Protein AF-A0A933HSE9-F1 (afdb_monomer)

Foldseek 3Di:
DDDPPPDDDPPPPPPVVVVVVVVVVVVCVVCVVVVNNVVVDVDDPVVVVVVVVVVVVVVVVVVVVVCVVVVVVVVVPDPPVVVVVVVVVVVVD

Mean predicted aligned error: 11.95 Å

Secondary structure (DSSP, 8-state):
---------TT--SHHHHHHHHHHHHHHHHHHHTT-HHHH-SS-HHHHHHHHHHHHHHHHHHHHHHHHHHHHHHHTT-SSHHHHHHHHHTT--

Solvent-accessible surface area (backbone atoms only — not comparable to full-atom values): 5738 Å² total; per-residue (Å²): 132,87,82,80,80,80,84,73,69,93,82,46,79,46,74,73,38,48,54,50,54,50,53,51,52,52,53,51,46,51,30,49,76,76,71,43,46,70,80,81,40,94,63,55,72,71,55,53,50,52,53,51,51,56,49,48,52,50,51,54,51,51,50,54,49,50,53,54,52,55,58,54,56,59,64,72,77,62,78,66,70,68,58,60,56,57,61,53,57,70,72,76,109

Sequence (93 aa):
MARVYRFYRLDDFSDKGLARLFAAFDLLHDYASDGHLIEATDQRPGEIVGWLEDILFTIEETIREIDAHETRGAAWLNPIITTEIQAKEEMES

Structure (mmCIF, N/CA/C/O backbone):
data_AF-A0A933HSE9-F1
#
_entry.id   AF-A0A933HSE9-F1
#
loop_
_atom_site.group_PDB
_atom_site.id
_atom_site.type_symbol
_atom_site.label_atom_id
_atom_site.label_alt_id
_atom_site.label_comp_id
_atom_site.label_asym_id
_atom_site.label_entity_id
_atom_site.label_seq_id
_atom_site.pdbx_PDB_ins_code
_atom_site.Cartn_x
_atom_site.Cartn_y
_atom_site.Cartn_z
_atom_site.occupancy
_atom_site.B_iso_or_equiv
_atom_site.auth_seq_id
_atom_site.auth_comp_id
_atom_site.auth_asym_id
_atom_site.auth_atom_id
_atom_site.pdbx_PDB_model_num
ATOM 1 N N . MET A 1 1 ? 26.569 -0.973 -14.829 1.00 39.22 1 MET A N 1
ATOM 2 C CA . MET A 1 1 ? 25.913 -0.118 -13.818 1.00 39.22 1 MET A CA 1
ATOM 3 C C . MET A 1 1 ? 25.488 -0.995 -12.656 1.00 39.22 1 MET A C 1
ATOM 5 O O . MET A 1 1 ? 24.803 -1.980 -12.894 1.00 39.22 1 MET A O 1
ATOM 9 N N . ALA A 1 2 ? 25.939 -0.708 -11.435 1.00 39.62 2 ALA A N 1
ATOM 10 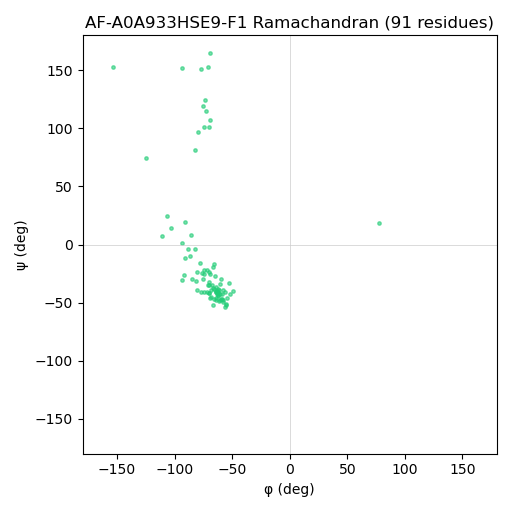C CA . ALA A 1 2 ? 25.504 -1.453 -10.256 1.00 39.62 2 ALA A CA 1
ATOM 11 C C . ALA A 1 2 ? 24.083 -1.007 -9.880 1.00 39.62 2 ALA A C 1
ATOM 13 O O . ALA A 1 2 ? 23.857 0.174 -9.618 1.00 39.62 2 ALA A O 1
ATOM 14 N N . ARG A 1 3 ? 23.123 -1.938 -9.887 1.00 50.12 3 ARG A N 1
ATOM 15 C CA . ARG A 1 3 ? 21.769 -1.704 -9.374 1.00 50.12 3 ARG A CA 1
ATOM 16 C C . ARG A 1 3 ? 21.898 -1.561 -7.857 1.00 50.12 3 ARG A C 1
ATOM 18 O O . ARG A 1 3 ? 22.218 -2.531 -7.174 1.00 50.12 3 ARG A O 1
ATOM 25 N N . VAL A 1 4 ? 21.749 -0.346 -7.337 1.00 47.28 4 VAL A N 1
ATOM 26 C CA . VAL A 1 4 ? 21.750 -0.105 -5.891 1.00 47.28 4 VAL A CA 1
ATOM 27 C C . VAL A 1 4 ? 20.455 -0.694 -5.344 1.00 47.28 4 VAL A C 1
ATOM 29 O O . VAL A 1 4 ? 19.388 -0.104 -5.493 1.00 47.28 4 VAL A O 1
ATOM 32 N N . TYR A 1 5 ? 20.531 -1.879 -4.744 1.00 53.12 5 TYR A N 1
ATOM 33 C CA . TYR A 1 5 ? 19.410 -2.436 -3.998 1.00 53.12 5 TYR A CA 1
ATOM 34 C C . TYR A 1 5 ? 19.305 -1.676 -2.679 1.00 53.12 5 TYR A C 1
ATOM 36 O O . TYR A 1 5 ? 20.094 -1.874 -1.755 1.00 53.12 5 TYR A O 1
ATOM 44 N N . ARG A 1 6 ? 18.358 -0.740 -2.611 1.00 63.88 6 ARG A N 1
ATOM 45 C CA . ARG A 1 6 ? 18.027 -0.050 -1.367 1.00 63.88 6 ARG A CA 1
ATOM 46 C C . ARG A 1 6 ? 17.140 -0.980 -0.549 1.00 63.88 6 ARG A C 1
ATOM 48 O O . ARG A 1 6 ? 15.944 -1.073 -0.791 1.00 63.88 6 ARG A O 1
ATOM 55 N N . PHE A 1 7 ? 17.750 -1.706 0.380 1.00 64.94 7 PHE A N 1
ATOM 56 C CA . PHE A 1 7 ? 17.021 -2.559 1.311 1.00 64.94 7 PHE A CA 1
ATOM 57 C C . PHE A 1 7 ? 16.311 -1.679 2.338 1.00 64.94 7 PHE A C 1
ATOM 59 O O . PHE A 1 7 ? 16.955 -0.971 3.116 1.00 64.94 7 PHE A O 1
ATOM 66 N N . TYR A 1 8 ? 14.984 -1.699 2.314 1.00 72.94 8 TYR A N 1
ATOM 67 C CA . TYR A 1 8 ? 14.169 -1.108 3.364 1.00 72.94 8 TYR A CA 1
ATOM 68 C C . TYR A 1 8 ? 13.808 -2.170 4.395 1.00 72.94 8 TYR A C 1
ATOM 70 O O . TYR A 1 8 ? 13.724 -3.360 4.091 1.00 72.94 8 TYR A O 1
ATOM 78 N N . ARG A 1 9 ? 13.604 -1.717 5.629 1.00 82.69 9 ARG A N 1
ATOM 79 C CA . ARG A 1 9 ? 13.029 -2.535 6.687 1.00 82.69 9 ARG A CA 1
ATOM 80 C C . ARG A 1 9 ? 11.538 -2.709 6.416 1.00 82.69 9 ARG A C 1
ATOM 82 O O . ARG A 1 9 ? 10.838 -1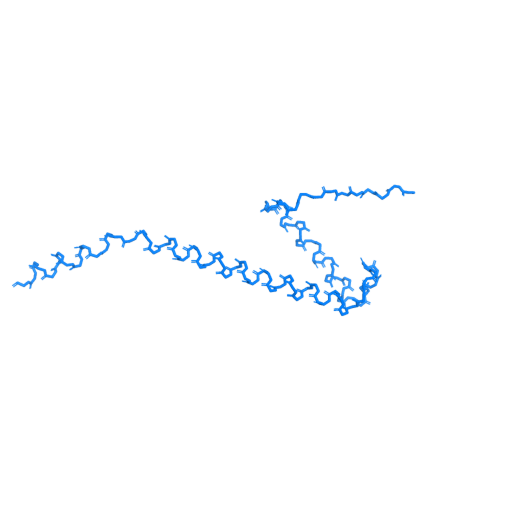.714 6.269 1.00 82.69 9 ARG A O 1
ATOM 89 N N . LEU A 1 10 ? 11.082 -3.958 6.346 1.00 83.94 10 LEU A N 1
ATOM 90 C CA . LEU A 1 10 ? 9.665 -4.293 6.148 1.00 83.94 10 LEU A CA 1
ATOM 91 C C . LEU A 1 10 ? 8.791 -3.886 7.345 1.00 83.94 10 LEU A C 1
ATOM 93 O O . LEU A 1 10 ? 7.587 -3.746 7.198 1.00 83.94 10 LEU A O 1
ATOM 97 N N . ASP A 1 11 ? 9.404 -3.681 8.509 1.00 88.62 11 ASP A N 1
ATOM 98 C CA . ASP A 1 11 ? 8.760 -3.314 9.770 1.00 88.62 11 ASP A CA 1
ATOM 99 C C . ASP A 1 11 ? 8.920 -1.823 10.128 1.00 88.62 11 ASP A C 1
ATOM 101 O O . ASP A 1 11 ? 8.701 -1.420 11.271 1.00 88.62 11 ASP A O 1
ATOM 105 N N . ASP A 1 12 ? 9.332 -0.984 9.173 1.00 93.38 12 ASP A N 1
ATOM 106 C CA . ASP A 1 12 ? 9.422 0.463 9.372 1.00 93.38 12 ASP A CA 1
ATOM 107 C C . ASP A 1 12 ? 8.053 1.125 9.165 1.00 93.38 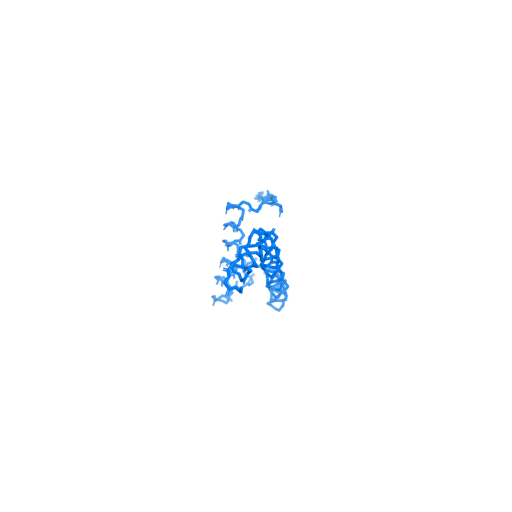12 ASP A C 1
ATOM 109 O O . ASP A 1 12 ? 7.767 1.684 8.108 1.00 93.38 12 ASP A O 1
ATOM 113 N N . PHE A 1 13 ? 7.217 1.075 10.200 1.00 93.56 13 PHE A N 1
ATOM 114 C CA . PHE A 1 13 ? 5.919 1.760 10.251 1.00 93.56 13 PHE A CA 1
ATOM 115 C C . PHE A 1 13 ? 6.008 3.173 10.851 1.00 93.56 13 PHE A C 1
ATOM 117 O O . PHE A 1 13 ? 5.010 3.725 11.304 1.00 93.56 13 PHE A O 1
ATOM 124 N N . SER A 1 14 ? 7.206 3.771 10.883 1.00 95.19 14 SER A N 1
ATOM 125 C CA . SER A 1 14 ? 7.352 5.189 11.230 1.00 95.19 14 SER A CA 1
ATOM 126 C C . SER A 1 14 ? 6.775 6.083 10.129 1.00 95.19 14 SER A C 1
ATOM 128 O O . SER A 1 14 ? 6.652 5.656 8.980 1.00 95.19 14 SER A O 1
ATOM 130 N N . ASP A 1 15 ? 6.542 7.364 10.424 1.00 96.25 15 ASP A N 1
ATOM 131 C CA . ASP A 1 15 ? 6.081 8.354 9.437 1.00 96.25 15 ASP A CA 1
ATOM 132 C C . ASP A 1 15 ? 6.917 8.345 8.148 1.00 96.25 15 ASP A C 1
ATOM 134 O O . ASP A 1 15 ? 6.392 8.419 7.039 1.00 96.25 15 ASP A O 1
ATOM 138 N N . LYS A 1 16 ? 8.244 8.200 8.269 1.00 93.81 16 LYS A N 1
ATOM 139 C CA . LYS A 1 16 ? 9.151 8.134 7.110 1.00 93.81 16 LYS A CA 1
ATOM 140 C C . LYS A 1 16 ? 8.990 6.843 6.318 1.00 93.81 16 LYS A C 1
ATOM 142 O O . LYS A 1 16 ? 9.252 6.829 5.116 1.00 93.81 16 LYS A O 1
ATOM 147 N N . GLY A 1 17 ? 8.699 5.734 6.990 1.00 93.69 17 GLY A N 1
ATOM 148 C CA . GLY A 1 17 ? 8.408 4.454 6.353 1.00 93.69 17 GLY A CA 1
ATOM 149 C C . GL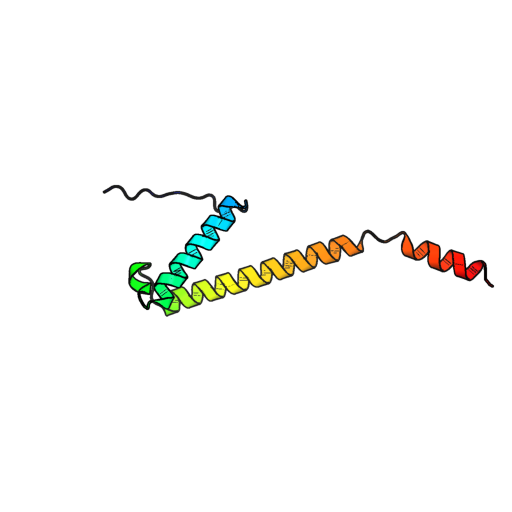Y A 1 17 ? 7.102 4.515 5.568 1.00 93.69 17 GLY A C 1
ATOM 150 O O . GLY A 1 17 ? 7.108 4.279 4.360 1.00 93.69 17 GLY A O 1
ATOM 151 N N . LEU A 1 18 ? 6.028 4.969 6.215 1.00 94.88 18 LEU A N 1
ATOM 152 C CA . LEU A 1 18 ? 4.709 5.125 5.600 1.00 94.88 18 LEU A CA 1
ATOM 153 C C . LEU A 1 18 ? 4.715 6.132 4.442 1.00 94.88 18 LEU A C 1
ATOM 155 O O . LEU A 1 18 ? 4.174 5.838 3.380 1.00 94.88 18 LEU A O 1
ATOM 159 N N . ALA A 1 19 ? 5.412 7.265 4.576 1.00 95.44 19 ALA A N 1
ATOM 160 C CA . ALA A 1 19 ? 5.557 8.233 3.486 1.00 95.44 19 ALA A CA 1
ATOM 161 C C . ALA A 1 19 ? 6.256 7.640 2.248 1.00 95.44 19 ALA A C 1
ATOM 163 O O . ALA A 1 19 ? 5.927 7.989 1.117 1.00 95.44 19 ALA A O 1
ATOM 164 N N . ARG A 1 20 ? 7.214 6.722 2.441 1.00 93.44 20 ARG A N 1
ATOM 165 C CA . ARG A 1 20 ? 7.870 6.016 1.328 1.00 93.44 20 ARG A CA 1
ATOM 166 C C . ARG A 1 20 ? 6.945 5.004 0.667 1.00 93.44 20 ARG A C 1
ATOM 168 O O . ARG A 1 20 ? 6.973 4.900 -0.554 1.00 93.44 20 ARG A O 1
ATOM 175 N N . LEU A 1 21 ? 6.161 4.270 1.457 1.00 92.75 21 LEU A N 1
ATOM 176 C CA . LEU A 1 21 ? 5.164 3.343 0.929 1.00 92.75 21 LEU A CA 1
ATOM 177 C C . LEU A 1 21 ? 4.129 4.096 0.085 1.00 92.75 21 LEU A C 1
ATOM 179 O O . LEU A 1 21 ? 3.885 3.715 -1.054 1.00 92.75 21 LEU A O 1
ATOM 183 N N . PHE A 1 22 ? 3.606 5.208 0.607 1.00 95.06 22 PHE A N 1
ATOM 184 C CA . PHE A 1 22 ? 2.689 6.084 -0.119 1.00 95.06 22 PHE A CA 1
ATOM 185 C C . PHE A 1 22 ? 3.286 6.559 -1.447 1.00 95.06 22 PHE A C 1
ATOM 187 O O . PHE A 1 22 ? 2.676 6.361 -2.490 1.00 95.06 22 PHE A O 1
ATOM 194 N N . ALA A 1 23 ? 4.511 7.097 -1.433 1.00 96.06 23 ALA A N 1
ATOM 195 C CA . ALA A 1 23 ? 5.174 7.565 -2.650 1.00 96.06 23 ALA A CA 1
ATOM 196 C C . ALA A 1 23 ? 5.378 6.454 -3.701 1.00 96.06 23 ALA A C 1
ATOM 198 O O . ALA A 1 23 ? 5.397 6.732 -4.896 1.00 96.06 23 ALA A O 1
ATOM 199 N N . ALA A 1 24 ? 5.538 5.195 -3.277 1.00 94.31 24 ALA A N 1
ATOM 200 C CA . ALA A 1 24 ? 5.632 4.069 -4.203 1.00 94.31 24 ALA A CA 1
ATOM 201 C C . ALA A 1 24 ? 4.286 3.770 -4.889 1.00 94.31 24 ALA A C 1
ATOM 203 O O . ALA A 1 24 ? 4.271 3.522 -6.093 1.00 94.31 24 ALA A O 1
ATOM 204 N N . PHE A 1 25 ? 3.172 3.819 -4.149 1.00 95.69 25 PHE A N 1
ATOM 205 C CA . PHE A 1 25 ? 1.831 3.673 -4.728 1.00 95.69 25 PHE A CA 1
ATOM 206 C C . PHE A 1 25 ? 1.445 4.857 -5.612 1.00 95.69 25 PHE A C 1
ATOM 208 O O . PHE A 1 25 ? 0.857 4.641 -6.665 1.00 95.69 25 PHE A O 1
ATOM 215 N N . ASP A 1 26 ? 1.809 6.075 -5.216 1.00 96.94 26 ASP A N 1
ATOM 216 C CA . ASP A 1 26 ? 1.587 7.298 -5.996 1.00 96.94 26 ASP A CA 1
ATOM 217 C C . ASP A 1 26 ? 2.288 7.211 -7.362 1.00 96.94 26 ASP A C 1
ATOM 219 O O . ASP A 1 26 ? 1.667 7.373 -8.407 1.00 96.94 26 ASP A O 1
ATOM 223 N N . LEU A 1 27 ? 3.553 6.779 -7.378 1.00 96.44 27 LEU A N 1
ATOM 224 C CA . LEU A 1 27 ? 4.280 6.553 -8.627 1.00 96.44 27 LEU A CA 1
ATOM 225 C C . LEU A 1 27 ? 3.654 5.437 -9.481 1.00 96.44 27 LEU A C 1
ATOM 227 O O . LEU A 1 27 ? 3.582 5.556 -10.703 1.00 96.44 27 LEU A O 1
ATOM 231 N N . LEU A 1 28 ? 3.208 4.338 -8.864 1.00 96.12 28 LEU A N 1
ATOM 232 C CA . LEU A 1 28 ? 2.499 3.277 -9.585 1.00 96.12 28 LEU A CA 1
ATOM 233 C C . LEU A 1 28 ? 1.191 3.799 -10.203 1.00 96.12 28 LEU A C 1
ATOM 235 O O . LEU A 1 28 ? 0.856 3.422 -11.327 1.00 96.12 28 LEU A O 1
ATOM 239 N N . HIS A 1 29 ? 0.475 4.665 -9.484 1.00 96.81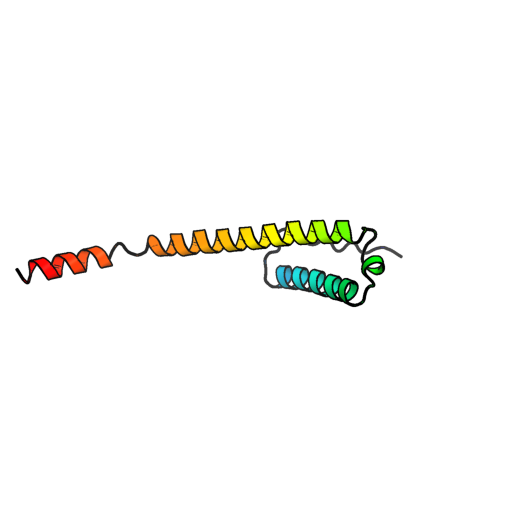 29 HIS A N 1
ATOM 240 C CA . HIS A 1 29 ? -0.730 5.331 -9.963 1.00 96.81 29 HIS A CA 1
ATOM 241 C C . HIS A 1 29 ? -0.435 6.223 -11.175 1.00 96.81 29 HIS A C 1
ATOM 243 O O . HIS A 1 29 ? -1.169 6.133 -12.156 1.00 96.81 29 HIS A O 1
ATOM 249 N N . ASP A 1 30 ? 0.650 7.002 -11.162 1.00 98.00 30 ASP A N 1
ATOM 250 C CA . ASP A 1 30 ? 1.057 7.818 -12.314 1.00 98.00 30 ASP A CA 1
ATOM 251 C C . ASP A 1 30 ? 1.237 6.945 -13.564 1.00 98.00 30 ASP A C 1
ATOM 253 O O . ASP A 1 30 ? 0.550 7.143 -14.569 1.00 98.00 30 ASP A O 1
ATOM 257 N N . TYR A 1 31 ? 2.048 5.883 -13.467 1.00 97.44 31 TYR A N 1
ATOM 258 C CA . TYR A 1 31 ? 2.252 4.940 -14.573 1.00 97.44 31 TYR A CA 1
ATOM 259 C C . TYR A 1 31 ? 0.953 4.281 -15.049 1.00 97.44 31 TYR A C 1
ATOM 261 O O . TYR A 1 31 ? 0.773 4.064 -16.249 1.00 97.44 31 TYR A O 1
ATOM 269 N N . ALA A 1 32 ? 0.053 3.926 -14.132 1.00 95.56 32 ALA A N 1
ATOM 270 C CA . ALA A 1 32 ? -1.228 3.327 -14.483 1.00 95.56 32 ALA A CA 1
ATOM 271 C C . ALA A 1 32 ? -2.156 4.330 -15.189 1.00 95.56 32 ALA A C 1
ATOM 273 O O . ALA A 1 32 ? -2.750 3.988 -16.213 1.00 95.56 32 ALA A O 1
ATOM 274 N N . SER A 1 33 ? -2.262 5.553 -14.666 1.00 97.00 33 SER A N 1
ATOM 275 C CA . SER A 1 33 ? -3.165 6.594 -15.169 1.00 97.00 33 SER A CA 1
ATOM 276 C C . SER A 1 33 ? -2.763 7.107 -16.552 1.00 97.00 33 SER A C 1
ATOM 278 O O . SER A 1 33 ? -3.634 7.320 -17.396 1.00 97.00 33 SER A O 1
ATOM 280 N N . ASP A 1 34 ? -1.459 7.181 -16.828 1.00 96.69 34 ASP A N 1
ATOM 281 C CA . ASP A 1 34 ? -0.939 7.571 -18.138 1.00 96.69 34 ASP A CA 1
ATOM 282 C C . ASP A 1 34 ? -0.908 6.401 -19.148 1.00 96.69 34 ASP A C 1
ATOM 284 O O . ASP A 1 34 ? -0.578 6.588 -20.318 1.00 96.69 34 ASP A O 1
ATOM 288 N N . GLY A 1 35 ? -1.261 5.175 -18.734 1.00 94.81 35 GLY A N 1
ATOM 289 C CA . GLY A 1 35 ? -1.256 3.990 -19.603 1.00 94.81 35 GLY A CA 1
ATOM 290 C C . GLY A 1 35 ? 0.133 3.387 -19.860 1.00 94.81 35 GLY A C 1
ATOM 291 O O . GLY A 1 35 ? 0.299 2.591 -20.786 1.00 94.81 35 GLY A O 1
ATOM 292 N N . HIS A 1 36 ? 1.119 3.718 -19.023 1.00 95.44 36 HIS A N 1
ATOM 293 C CA . HIS A 1 36 ? 2.530 3.327 -19.127 1.00 95.44 36 HIS A CA 1
ATOM 294 C C . HIS A 1 36 ? 2.954 2.261 -18.101 1.00 95.44 36 HIS A C 1
ATOM 296 O O . HIS A 1 36 ? 4.134 2.125 -17.783 1.00 95.44 36 HIS A O 1
ATOM 302 N N . LEU A 1 37 ? 2.016 1.456 -17.591 1.00 93.88 37 LEU A N 1
ATOM 303 C CA . LEU A 1 37 ? 2.277 0.474 -16.528 1.00 93.88 37 LEU A CA 1
ATOM 304 C C . LEU A 1 37 ? 3.451 -0.483 -16.831 1.00 93.88 37 LEU A C 1
ATOM 306 O O . LEU A 1 37 ? 4.198 -0.846 -15.926 1.00 93.88 37 LEU A O 1
ATOM 310 N N . ILE A 1 38 ? 3.664 -0.837 -18.104 1.00 90.94 38 ILE A N 1
ATOM 311 C CA . ILE A 1 38 ? 4.751 -1.737 -18.536 1.00 90.94 38 ILE A CA 1
ATOM 312 C C . ILE A 1 38 ? 6.159 -1.155 -18.326 1.00 90.94 38 ILE A C 1
ATOM 314 O O . ILE A 1 38 ? 7.147 -1.880 -18.403 1.00 90.94 38 ILE A O 1
ATOM 318 N N . GLU A 1 39 ? 6.272 0.158 -18.116 1.00 92.12 39 GLU A N 1
ATOM 319 C CA . GLU A 1 39 ? 7.547 0.830 -17.854 1.00 92.12 39 GLU A CA 1
ATOM 320 C C . GLU A 1 39 ? 7.969 0.681 -16.386 1.00 92.12 39 GLU A C 1
ATOM 322 O O . GLU A 1 39 ? 9.160 0.730 -16.071 1.00 92.12 39 GLU A O 1
ATOM 327 N N . ALA A 1 40 ? 7.002 0.453 -15.492 1.00 90.88 40 ALA A N 1
ATOM 328 C CA . ALA A 1 40 ? 7.218 0.304 -14.057 1.00 90.88 40 ALA A CA 1
ATOM 329 C C . ALA A 1 40 ? 7.443 -1.151 -13.621 1.00 90.88 40 ALA A C 1
ATOM 331 O O . ALA A 1 40 ? 8.062 -1.398 -12.584 1.00 90.88 40 ALA A O 1
ATOM 332 N N . THR A 1 41 ? 6.922 -2.119 -14.380 1.00 92.00 41 THR A N 1
ATOM 333 C CA . THR A 1 41 ? 6.869 -3.530 -13.981 1.00 92.00 41 THR A CA 1
ATOM 334 C C . THR A 1 41 ? 6.848 -4.468 -15.187 1.00 92.00 41 THR A C 1
ATOM 336 O O . THR A 1 41 ? 6.377 -4.114 -16.264 1.00 92.00 41 THR A O 1
ATOM 339 N N . ASP A 1 42 ? 7.347 -5.687 -14.995 1.00 93.88 42 ASP A N 1
ATOM 340 C CA . ASP A 1 42 ? 7.278 -6.787 -15.962 1.00 93.88 42 ASP A CA 1
ATOM 341 C C . ASP A 1 42 ? 5.995 -7.630 -15.834 1.00 93.88 42 ASP A C 1
ATOM 343 O O . ASP A 1 42 ? 5.757 -8.531 -16.641 1.00 93.88 42 ASP A O 1
ATOM 347 N N . GLN A 1 43 ? 5.150 -7.331 -14.845 1.00 94.69 43 GLN A N 1
ATOM 348 C CA . GLN A 1 43 ? 3.872 -8.003 -14.627 1.00 94.69 43 GLN A CA 1
ATOM 349 C C . GLN A 1 43 ? 2.792 -7.528 -15.601 1.00 94.69 43 GLN A C 1
ATOM 351 O O . GLN A 1 43 ? 2.763 -6.374 -16.038 1.00 94.69 43 GLN A O 1
ATOM 356 N N . ARG A 1 44 ? 1.839 -8.411 -15.915 1.00 94.31 44 ARG A N 1
ATOM 357 C CA . ARG A 1 44 ? 0.668 -8.038 -16.716 1.00 94.31 44 ARG A CA 1
ATOM 358 C C . ARG A 1 44 ? -0.266 -7.140 -15.897 1.00 94.31 44 ARG A C 1
ATOM 360 O O . ARG A 1 44 ? -0.360 -7.317 -14.683 1.00 94.31 44 ARG A O 1
ATOM 367 N N . PRO A 1 45 ? -1.060 -6.261 -16.539 1.00 94.56 45 PRO A N 1
ATOM 368 C CA . PRO A 1 45 ? -1.985 -5.380 -15.824 1.00 94.56 45 PRO A CA 1
ATOM 369 C C . PRO A 1 45 ? -2.915 -6.106 -14.843 1.00 94.56 45 PRO A C 1
ATOM 371 O O . PRO A 1 45 ? -3.076 -5.659 -13.717 1.00 94.56 45 PRO A O 1
ATOM 374 N N . GLY A 1 46 ? -3.468 -7.262 -15.228 1.00 96.00 46 GLY A N 1
ATOM 375 C CA . GLY A 1 46 ? -4.334 -8.049 -14.342 1.00 96.00 46 GLY A CA 1
ATOM 376 C C . GLY A 1 46 ? -3.626 -8.618 -13.104 1.00 96.00 46 GLY A C 1
ATOM 377 O O . GLY A 1 46 ? -4.266 -8.809 -12.080 1.00 96.00 46 GLY A O 1
ATOM 378 N N . GLU A 1 47 ? -2.314 -8.859 -13.172 1.00 97.50 47 GLU A N 1
ATOM 379 C CA . GLU A 1 47 ? -1.521 -9.317 -12.020 1.00 97.50 47 GLU A CA 1
ATOM 380 C C . GLU A 1 47 ? -1.288 -8.168 -11.038 1.00 97.50 47 GLU A C 1
ATOM 382 O O . GLU A 1 47 ? -1.442 -8.352 -9.834 1.00 97.50 47 GLU A O 1
ATOM 387 N N . ILE A 1 48 ? -1.013 -6.964 -11.551 1.00 96.62 48 ILE A N 1
ATOM 388 C CA . ILE A 1 48 ? -0.921 -5.754 -10.725 1.00 96.62 48 ILE A CA 1
ATOM 389 C C . ILE A 1 48 ? -2.260 -5.440 -10.061 1.00 96.62 48 ILE A C 1
ATOM 391 O O . ILE A 1 48 ? -2.278 -5.130 -8.875 1.00 96.62 48 ILE A O 1
ATOM 395 N N . VAL A 1 49 ? -3.375 -5.564 -10.789 1.00 97.31 49 VAL A N 1
ATOM 396 C CA . VAL A 1 49 ? -4.717 -5.395 -10.211 1.00 97.31 49 VAL A CA 1
ATOM 397 C C . VAL A 1 49 ? -4.940 -6.371 -9.056 1.00 97.31 49 VAL A C 1
ATOM 399 O O . VAL A 1 49 ? -5.311 -5.921 -7.980 1.00 97.31 49 VAL A O 1
ATOM 402 N N . GLY A 1 50 ? -4.629 -7.660 -9.229 1.00 98.00 50 GLY A N 1
ATOM 403 C CA . GLY A 1 50 ? -4.766 -8.644 -8.149 1.00 98.00 50 GLY A CA 1
ATOM 404 C C . GLY A 1 50 ? -3.933 -8.296 -6.909 1.00 98.00 50 GLY A C 1
ATOM 405 O O . GLY A 1 50 ? -4.438 -8.342 -5.793 1.00 98.00 50 GLY A O 1
ATOM 406 N N . TRP A 1 51 ? -2.684 -7.850 -7.091 1.00 97.50 51 TRP A N 1
ATOM 407 C CA . TRP A 1 51 ? -1.871 -7.374 -5.965 1.00 97.50 51 TRP A CA 1
ATOM 408 C C . TRP A 1 51 ? -2.481 -6.155 -5.266 1.00 97.50 51 TRP A C 1
ATOM 410 O O . TRP A 1 51 ? -2.453 -6.081 -4.039 1.00 97.50 51 TRP A O 1
ATOM 420 N N . LEU A 1 52 ? -3.024 -5.197 -6.022 1.00 97.06 52 LEU A N 1
ATOM 421 C CA . LEU A 1 52 ? -3.673 -4.012 -5.457 1.00 97.06 52 LEU A CA 1
ATOM 422 C C . LEU A 1 52 ? -4.954 -4.366 -4.693 1.00 97.06 52 LEU A C 1
ATOM 424 O O . LEU A 1 52 ? -5.204 -3.768 -3.650 1.00 97.06 52 LEU A O 1
ATOM 428 N N . GLU A 1 53 ? -5.729 -5.340 -5.169 1.00 98.50 53 GLU A N 1
ATOM 429 C CA . GLU A 1 53 ? -6.912 -5.862 -4.474 1.00 98.50 53 GLU A CA 1
ATOM 430 C C . GLU A 1 53 ? -6.534 -6.534 -3.144 1.00 98.50 53 GLU A C 1
ATOM 432 O O .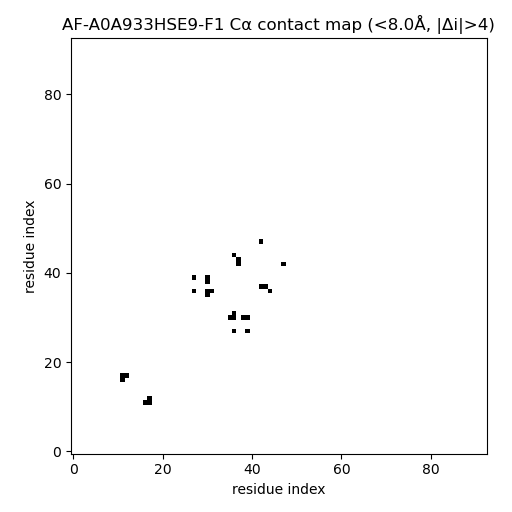 GLU A 1 53 ? -7.127 -6.217 -2.112 1.00 98.50 53 GLU A O 1
ATOM 437 N N . ASP A 1 54 ? -5.499 -7.381 -3.128 1.00 98.44 54 ASP A N 1
ATOM 438 C CA . ASP A 1 54 ? -5.005 -8.029 -1.903 1.00 98.44 54 ASP A CA 1
ATOM 439 C C . ASP A 1 54 ? -4.473 -7.007 -0.880 1.00 98.44 54 ASP A C 1
ATOM 441 O O . ASP A 1 54 ? -4.696 -7.122 0.332 1.00 98.44 54 ASP A O 1
ATOM 445 N N . ILE A 1 55 ? -3.770 -5.978 -1.365 1.00 96.50 55 ILE A N 1
ATOM 446 C CA . ILE A 1 55 ? -3.278 -4.872 -0.537 1.00 96.50 55 ILE A CA 1
ATOM 447 C C . ILE A 1 55 ? -4.448 -4.069 0.030 1.00 96.50 55 ILE A C 1
ATOM 449 O O . ILE A 1 55 ? -4.451 -3.786 1.228 1.00 96.50 55 ILE A O 1
ATOM 453 N N . LEU A 1 56 ? -5.438 -3.719 -0.797 1.00 97.75 56 LEU A N 1
ATOM 454 C CA . LEU A 1 56 ? -6.628 -2.990 -0.363 1.00 97.75 56 LEU A CA 1
ATOM 455 C C . LEU A 1 56 ? -7.361 -3.764 0.733 1.00 97.75 56 LEU A C 1
ATOM 457 O O . LEU A 1 56 ? -7.603 -3.206 1.800 1.00 97.75 56 LEU A O 1
ATOM 461 N N . PHE A 1 57 ? -7.616 -5.054 0.511 1.00 97.75 57 PHE A N 1
ATOM 462 C CA . PHE A 1 57 ? -8.233 -5.927 1.506 1.00 97.75 57 PHE A CA 1
ATOM 463 C C . PHE A 1 57 ? -7.456 -5.917 2.830 1.00 97.75 57 PHE A C 1
ATOM 465 O O . PHE A 1 57 ? -8.032 -5.754 3.904 1.00 97.75 57 PHE A O 1
ATOM 472 N N . THR A 1 58 ? -6.128 -6.036 2.766 1.00 97.38 58 THR A N 1
ATOM 473 C CA . THR A 1 58 ? -5.277 -6.028 3.964 1.00 97.38 58 THR A CA 1
ATOM 474 C C . THR A 1 58 ? -5.337 -4.685 4.699 1.00 97.38 58 THR A C 1
ATOM 476 O O . THR A 1 58 ? -5.368 -4.660 5.930 1.00 97.38 58 THR A O 1
ATOM 479 N N . ILE A 1 59 ? -5.365 -3.563 3.971 1.00 96.62 59 ILE A N 1
ATOM 480 C CA . ILE A 1 59 ? -5.501 -2.218 4.547 1.00 96.62 59 ILE A CA 1
ATOM 481 C C . ILE A 1 59 ? -6.856 -2.073 5.244 1.00 96.62 59 ILE A C 1
ATOM 483 O O . ILE A 1 59 ? -6.901 -1.626 6.390 1.00 96.62 59 ILE A O 1
ATOM 487 N N . GLU A 1 60 ? -7.943 -2.472 4.581 1.00 97.81 60 GLU A N 1
ATOM 488 C CA . GLU A 1 60 ? -9.301 -2.420 5.130 1.00 97.81 60 GLU A CA 1
ATOM 489 C C . GLU A 1 60 ? -9.420 -3.245 6.416 1.00 97.81 60 GLU A C 1
ATOM 491 O O . GLU A 1 60 ? -9.909 -2.743 7.431 1.00 97.81 60 GLU A O 1
ATOM 496 N N . GLU A 1 61 ? -8.903 -4.476 6.414 1.00 98.25 61 GLU A N 1
ATOM 497 C CA . GLU A 1 61 ? -8.886 -5.333 7.602 1.00 98.25 61 GLU A CA 1
ATOM 498 C C . GLU A 1 61 ? -8.030 -4.740 8.725 1.00 98.25 61 GLU A C 1
ATOM 500 O O . GLU A 1 61 ? -8.453 -4.739 9.881 1.00 98.25 61 GLU A O 1
ATOM 505 N N . THR A 1 62 ? -6.870 -4.164 8.400 1.00 96.62 62 THR A N 1
ATOM 506 C CA . THR A 1 62 ? -5.996 -3.522 9.394 1.00 96.62 62 THR A CA 1
ATOM 507 C C . THR A 1 62 ? -6.695 -2.336 10.064 1.00 96.62 62 THR A C 1
ATOM 509 O O . THR A 1 62 ? -6.648 -2.205 11.286 1.00 96.62 62 THR A O 1
ATOM 512 N N . ILE A 1 63 ? -7.383 -1.487 9.291 1.00 95.81 63 ILE A N 1
ATOM 513 C CA . ILE A 1 63 ? -8.171 -0.365 9.827 1.00 95.81 63 ILE A CA 1
ATOM 514 C C . ILE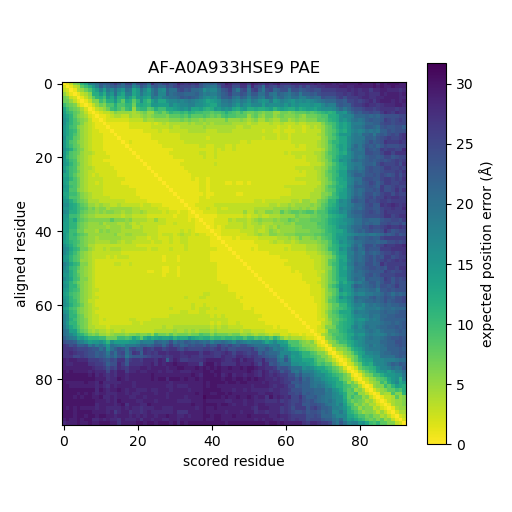 A 1 63 ? -9.289 -0.894 10.729 1.00 95.81 63 ILE A C 1
ATOM 516 O O . ILE A 1 63 ? -9.422 -0.450 11.869 1.00 95.81 63 ILE A O 1
ATOM 520 N N . ARG A 1 64 ? -10.048 -1.892 10.254 1.00 95.31 64 ARG A N 1
ATOM 521 C CA . ARG A 1 64 ? -11.130 -2.526 11.019 1.00 95.31 64 ARG A CA 1
ATOM 522 C C . ARG A 1 64 ? -10.629 -3.078 12.354 1.00 95.31 64 ARG A C 1
ATOM 524 O O . ARG A 1 64 ? -11.331 -2.984 13.361 1.00 95.31 64 ARG A O 1
ATOM 531 N N . GLU A 1 65 ? -9.449 -3.687 12.372 1.00 96.00 65 GLU A N 1
ATOM 532 C CA . GLU A 1 65 ? -8.833 -4.214 13.587 1.00 96.00 65 GLU A CA 1
ATOM 533 C C . GLU A 1 65 ? -8.383 -3.102 14.536 1.00 96.00 65 GLU A C 1
ATOM 535 O O . GLU A 1 65 ? -8.717 -3.169 15.719 1.00 96.00 65 GLU A O 1
ATOM 540 N N . ILE A 1 66 ? -7.717 -2.054 14.039 1.00 93.19 66 ILE A N 1
ATOM 541 C CA . ILE A 1 66 ? -7.352 -0.879 14.848 1.00 93.19 66 ILE A CA 1
ATOM 542 C C . ILE A 1 66 ? -8.605 -0.285 15.502 1.00 93.19 66 ILE A C 1
ATOM 544 O O . ILE A 1 66 ? -8.660 -0.172 16.726 1.00 93.19 66 ILE A O 1
ATOM 548 N N . ASP A 1 67 ? -9.652 -0.010 14.723 1.00 93.38 67 ASP A N 1
ATOM 549 C CA . ASP A 1 67 ? -10.902 0.557 15.234 1.00 93.38 67 ASP A CA 1
ATOM 550 C C . ASP A 1 67 ? -11.567 -0.360 16.268 1.00 93.38 67 ASP A C 1
ATOM 552 O O . ASP A 1 67 ? -12.035 0.098 17.317 1.00 93.38 67 ASP A O 1
ATOM 556 N N . ALA A 1 68 ? -11.590 -1.671 16.013 1.00 92.31 68 ALA A N 1
ATOM 557 C CA . ALA A 1 68 ? -12.152 -2.649 16.937 1.00 92.31 68 ALA A CA 1
ATOM 558 C C . ALA A 1 68 ? -11.375 -2.716 18.261 1.00 92.31 68 ALA A C 1
ATOM 560 O O . ALA A 1 68 ? -11.989 -2.910 19.314 1.00 92.31 68 ALA A O 1
ATOM 561 N N . HIS A 1 69 ? -10.050 -2.568 18.234 1.00 90.94 69 HIS A N 1
ATOM 562 C CA . HIS A 1 69 ? -9.208 -2.615 19.427 1.00 90.94 69 HIS A CA 1
ATOM 563 C C . HIS A 1 69 ? -9.213 -1.292 20.208 1.00 90.94 69 HIS A C 1
ATOM 565 O O . HIS A 1 69 ? -9.341 -1.331 21.433 1.00 90.94 69 HIS A O 1
ATOM 571 N N . GLU A 1 70 ? -9.199 -0.142 19.534 1.00 83.94 70 GLU A N 1
ATOM 572 C CA . GLU A 1 70 ? -9.276 1.182 20.170 1.00 83.94 70 GLU A CA 1
ATOM 573 C C . GLU A 1 70 ? -10.670 1.447 20.768 1.00 83.94 70 GLU A C 1
ATOM 575 O O . GLU A 1 70 ? -10.799 1.880 21.917 1.00 83.94 70 GLU A O 1
ATOM 580 N N . THR A 1 71 ? -11.743 1.075 20.057 1.00 67.19 71 THR A N 1
ATOM 581 C CA . THR A 1 71 ? -13.122 1.208 20.566 1.00 67.19 71 THR A CA 1
ATOM 582 C C . THR A 1 71 ? -13.372 0.290 21.766 1.00 67.19 71 THR A C 1
ATOM 584 O O . THR A 1 71 ? -14.024 0.684 22.736 1.00 67.19 71 THR A O 1
ATOM 587 N N . ARG A 1 72 ? -12.827 -0.936 21.752 1.00 58.03 72 ARG A N 1
ATOM 588 C CA . ARG A 1 72 ? -12.887 -1.843 22.912 1.00 58.03 72 ARG A CA 1
ATOM 589 C C . ARG A 1 72 ? -12.014 -1.356 24.067 1.00 58.03 72 ARG A C 1
ATOM 591 O O . ARG A 1 72 ? -12.400 -1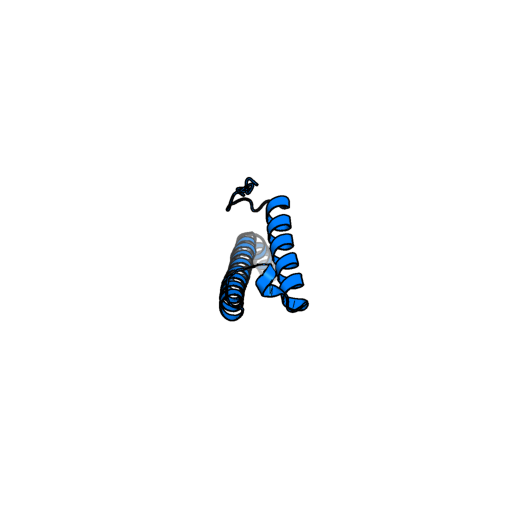.569 25.211 1.00 58.03 72 ARG A O 1
ATOM 598 N N . GLY A 1 73 ? -10.889 -0.694 23.801 1.00 51.44 73 GLY A N 1
ATOM 599 C CA . GLY A 1 73 ? -10.029 -0.085 24.820 1.00 51.44 73 GLY A CA 1
ATOM 600 C C . GLY A 1 73 ? -10.734 1.019 25.616 1.00 51.44 73 GLY A C 1
ATOM 601 O O . GLY A 1 73 ? -10.608 1.074 26.839 1.00 51.44 73 GLY A O 1
ATOM 602 N N . ALA A 1 74 ? -11.565 1.830 24.953 1.00 51.06 74 ALA A N 1
ATOM 603 C CA . ALA A 1 74 ? -12.359 2.879 25.598 1.00 51.06 74 ALA A CA 1
ATOM 604 C C . ALA A 1 74 ? -13.488 2.342 26.506 1.00 51.06 74 ALA A C 1
ATOM 606 O O . ALA A 1 74 ? -13.881 3.009 27.463 1.00 51.06 74 ALA A O 1
ATOM 607 N N . ALA A 1 75 ? -13.991 1.128 26.253 1.00 50.78 75 ALA A N 1
ATOM 608 C CA . ALA A 1 75 ? -15.092 0.537 27.018 1.00 50.78 75 ALA A CA 1
ATOM 609 C C . ALA A 1 75 ? -14.701 0.095 28.446 1.00 50.78 75 ALA A C 1
ATOM 611 O O . ALA A 1 75 ? -15.563 0.020 29.320 1.00 50.78 75 ALA A O 1
ATOM 612 N N . TRP A 1 76 ? -13.415 -0.153 28.720 1.00 50.09 76 TRP A N 1
ATOM 613 C CA . TRP A 1 76 ? -12.934 -0.562 30.052 1.00 50.09 76 TRP A CA 1
ATOM 614 C C . TRP A 1 76 ? -12.631 0.613 30.995 1.00 50.09 76 TRP A C 1
ATOM 616 O O . TRP A 1 76 ? -12.428 0.399 32.189 1.00 50.09 76 TRP A O 1
ATOM 626 N N . LEU A 1 77 ? -12.626 1.855 30.496 1.00 49.38 77 LEU A N 1
ATOM 627 C CA . LEU A 1 77 ? -12.367 3.055 31.302 1.00 49.38 77 LEU A CA 1
ATOM 628 C C . LEU A 1 77 ? -13.610 3.620 32.004 1.00 49.38 77 LEU A C 1
ATOM 630 O O . LEU A 1 77 ? -13.518 4.678 32.623 1.00 49.38 77 LEU A O 1
ATOM 634 N N . ASN A 1 78 ? -14.754 2.925 31.975 1.00 53.91 78 ASN A N 1
ATOM 635 C CA . ASN A 1 78 ? -15.943 3.385 32.687 1.00 53.91 78 ASN A CA 1
ATOM 636 C C . ASN A 1 78 ? -16.550 2.375 33.680 1.00 53.91 78 ASN A C 1
ATOM 638 O O . ASN A 1 78 ? -17.629 1.839 33.433 1.00 53.91 78 ASN A O 1
ATOM 642 N N . PRO A 1 79 ? -15.916 2.162 34.848 1.00 49.06 79 PRO A N 1
ATOM 643 C CA . PRO A 1 79 ? -16.598 1.647 36.031 1.00 49.06 79 PRO A CA 1
ATOM 644 C C . PRO A 1 79 ? -17.102 2.755 36.982 1.00 49.06 79 PRO A C 1
ATOM 646 O O . PRO A 1 79 ? -17.650 2.430 38.029 1.00 49.06 79 PRO A O 1
ATOM 649 N N . ILE A 1 80 ? -16.922 4.049 36.669 1.00 51.41 80 ILE A N 1
ATOM 650 C CA . ILE A 1 80 ? -17.261 5.151 37.598 1.00 51.41 80 ILE A CA 1
ATOM 651 C C . ILE A 1 80 ? -18.679 5.704 37.366 1.00 51.41 80 ILE A C 1
ATOM 653 O O . 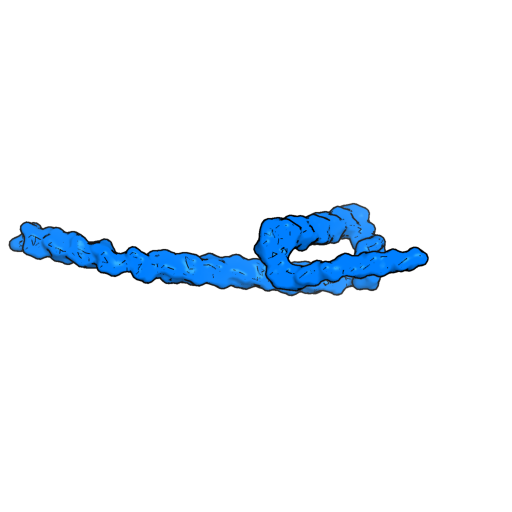ILE A 1 80 ? -19.339 6.081 38.331 1.00 51.41 80 ILE A O 1
ATOM 657 N N . ILE A 1 81 ? -19.212 5.685 36.136 1.00 52.03 81 ILE A N 1
ATOM 658 C CA . ILE A 1 81 ? -20.543 6.268 35.862 1.00 52.03 81 ILE A CA 1
ATOM 659 C C . ILE A 1 81 ? -21.704 5.397 36.386 1.00 52.03 81 ILE A C 1
ATOM 661 O O . ILE A 1 81 ? -22.783 5.918 36.661 1.00 52.03 81 ILE A O 1
ATOM 665 N N . THR A 1 82 ? -21.510 4.094 36.610 1.00 48.69 82 THR A N 1
ATOM 666 C CA . THR A 1 82 ? -22.608 3.218 37.064 1.00 48.69 82 THR A CA 1
ATOM 667 C C . THR A 1 82 ? -22.978 3.426 38.539 1.00 48.69 82 THR A C 1
ATOM 669 O O . THR A 1 82 ? -24.124 3.200 38.916 1.00 48.69 82 THR A O 1
ATOM 672 N N . THR A 1 83 ? -22.049 3.902 39.374 1.00 51.19 83 THR A N 1
ATOM 673 C CA . THR A 1 83 ? -22.280 4.044 40.823 1.00 51.19 83 THR A CA 1
ATOM 674 C C . THR A 1 83 ? -22.979 5.361 41.187 1.00 51.19 83 THR A C 1
ATOM 676 O O . THR A 1 83 ? -23.740 5.406 42.150 1.00 51.19 83 THR A O 1
ATOM 679 N N . GLU A 1 84 ? -22.781 6.435 40.413 1.00 52.19 84 GLU A N 1
ATOM 680 C CA . GLU A 1 84 ? -23.413 7.739 40.691 1.00 52.19 84 GLU A CA 1
ATOM 681 C C . GLU A 1 84 ? -24.900 7.794 40.310 1.00 52.19 84 GLU A C 1
ATOM 683 O O . GLU A 1 84 ? -25.650 8.577 40.894 1.00 52.19 84 GLU A O 1
ATOM 688 N N . ILE A 1 85 ? -25.347 6.951 39.373 1.00 53.84 85 ILE A N 1
ATOM 689 C CA . ILE A 1 85 ? -26.756 6.902 38.956 1.00 53.84 85 ILE A CA 1
ATOM 690 C C . ILE A 1 85 ? -27.604 6.163 40.005 1.00 53.84 85 ILE A C 1
ATOM 692 O O . ILE A 1 85 ? -28.664 6.657 40.376 1.00 53.84 85 ILE A O 1
ATOM 696 N N . GLN A 1 86 ? -27.105 5.062 40.584 1.00 51.84 86 GLN A N 1
ATOM 697 C CA . GLN A 1 86 ? -27.834 4.333 41.636 1.00 51.84 86 GLN A CA 1
ATOM 698 C C . GLN A 1 86 ? -27.887 5.099 42.971 1.00 51.84 86 GLN A C 1
ATOM 700 O O . GLN A 1 86 ? -28.908 5.074 43.651 1.00 51.84 86 GLN A O 1
ATOM 705 N N . ALA A 1 87 ? -26.836 5.848 43.326 1.00 55.66 87 ALA A N 1
ATOM 706 C CA . ALA A 1 87 ? -26.818 6.633 44.565 1.00 55.66 87 ALA A CA 1
ATOM 707 C C . ALA A 1 87 ? -27.775 7.844 44.545 1.00 55.66 87 ALA A C 1
ATOM 709 O O . ALA A 1 87 ? -28.189 8.322 45.600 1.00 55.66 87 ALA A O 1
ATOM 710 N N . LYS A 1 88 ? -28.126 8.355 43.357 1.00 54.97 88 LYS A N 1
ATOM 711 C CA . LYS A 1 88 ? -29.084 9.461 43.208 1.00 54.97 88 LYS A CA 1
ATOM 712 C C . LYS A 1 88 ? -30.541 8.999 43.275 1.00 54.97 88 LYS A C 1
ATOM 714 O O . LYS A 1 88 ? -31.362 9.741 43.800 1.00 54.97 88 LYS A O 1
ATOM 719 N N . GLU A 1 89 ? -30.852 7.786 42.823 1.00 54.44 89 GLU A N 1
ATOM 720 C CA . GLU A 1 89 ? -32.219 7.241 42.865 1.00 54.44 89 GLU A CA 1
ATOM 721 C C . GLU A 1 89 ? -32.642 6.790 44.278 1.00 54.44 89 GLU A C 1
ATOM 723 O O . GLU A 1 89 ? -33.810 6.921 44.633 1.00 54.44 89 GLU A O 1
ATOM 728 N N . GLU A 1 90 ? -31.707 6.349 45.130 1.00 55.12 90 GLU A N 1
ATOM 729 C CA . GLU A 1 90 ? -31.996 5.984 46.533 1.00 55.12 90 GLU A CA 1
ATOM 730 C C . GLU A 1 90 ? -32.153 7.193 47.476 1.00 55.12 90 GLU A C 1
ATOM 732 O O . GLU A 1 90 ? -32.680 7.050 48.576 1.00 55.12 90 GLU A O 1
ATOM 737 N N . MET A 1 91 ? -31.715 8.389 47.066 1.00 53.91 91 MET A N 1
ATOM 738 C CA . MET A 1 91 ? -31.889 9.632 47.835 1.00 53.91 91 MET A CA 1
ATOM 739 C C . MET A 1 91 ? -33.181 10.393 47.490 1.00 53.91 91 MET A C 1
ATOM 741 O O . MET A 1 91 ? -33.533 11.337 48.199 1.00 53.91 91 MET A O 1
ATOM 745 N N . GLU A 1 92 ? -33.864 10.008 46.408 1.00 56.94 92 GLU A N 1
ATOM 746 C CA . GLU A 1 92 ? -35.112 10.625 45.930 1.00 56.94 92 GLU A CA 1
ATOM 747 C C . GLU A 1 92 ? -36.348 9.704 46.091 1.00 56.94 92 GLU A C 1
ATOM 749 O O . GLU A 1 92 ? -37.441 10.067 45.650 1.00 56.94 92 GLU A O 1
ATOM 754 N N . SER A 1 93 ? -36.202 8.550 46.760 1.00 51.16 93 SER A N 1
ATOM 755 C CA . SER A 1 93 ? -37.290 7.665 47.235 1.00 51.16 93 SER A CA 1
ATOM 756 C C . SER A 1 93 ? -37.438 7.721 48.754 1.00 51.16 93 SER A C 1
ATOM 758 O O . SER A 1 93 ? -38.593 7.620 49.227 1.00 51.16 93 SER A O 1
#

pLDDT: mean 80.96, std 20.05, range [39.22, 98.5]

Radius of gyration: 24.54 Å; Cα contacts (8 Å, |Δi|>4): 14; chains: 1; bounding box: 63×20×67 Å